Protein AF-A0A1M5ZQP2-F1 (afdb_monomer)

Secondary structure (DSSP, 8-state):
--HHHHHHHHHHHHHHHHHHHHHHHHHHHHHHH-GGG-SHHHHHHHHHHHHHHHHHHHHHHTSS---HHHHHHHHHHHHHHHHHHHHHHHHHHHHHHHT--

Radius of gyration: 17.71 Å; Cα contacts (8 Å, |Δi|>4): 94; chains: 1; bounding box: 48×16×62 Å

Solvent-accessible surface area (backbone atoms only — not comparable to full-atom values): 5251 Å² total; per-residue (Å²): 144,62,69,74,60,55,57,53,51,51,53,52,50,48,54,52,50,48,34,20,58,67,25,17,58,52,20,39,44,44,36,74,75,32,81,88,35,66,41,74,68,46,34,38,52,51,34,38,54,54,38,52,50,48,34,52,47,29,46,74,69,65,77,48,79,63,53,69,66,50,37,54,31,22,25,50,10,12,47,51,18,32,52,52,44,55,50,52,56,53,51,52,56,51,56,60,52,66,75,77,112

pLDDT: mean 89.6, std 9.63, range [49.38, 97.69]

Structure (mmCIF, N/CA/C/O backbone):
data_AF-A0A1M5ZQP2-F1
#
_entry.id   AF-A0A1M5ZQP2-F1
#
loop_
_atom_site.group_PDB
_atom_site.id
_atom_site.type_symbol
_atom_site.label_atom_id
_atom_site.label_alt_id
_atom_site.label_comp_id
_atom_site.label_asym_id
_atom_site.label_entity_id
_atom_site.label_seq_id
_atom_site.pdbx_PDB_ins_code
_atom_site.Cartn_x
_atom_site.Cartn_y
_atom_site.Cartn_z
_atom_site.occupancy
_atom_site.B_iso_or_equiv
_atom_site.auth_seq_id
_atom_site.auth_comp_id
_atom_site.auth_asym_id
_atom_site.auth_atom_id
_atom_site.pdbx_PDB_model_num
ATOM 1 N N . MET A 1 1 ? -8.554 -1.296 -39.003 1.00 49.38 1 MET A N 1
ATOM 2 C CA . MET A 1 1 ? -7.461 -0.722 -38.190 1.00 49.38 1 MET A CA 1
ATOM 3 C C . MET A 1 1 ? -8.003 -0.363 -36.803 1.00 49.38 1 MET A C 1
ATOM 5 O O . MET A 1 1 ? -8.050 0.804 -36.458 1.00 49.38 1 MET A O 1
ATOM 9 N N . SER A 1 2 ? -8.467 -1.367 -36.042 1.00 57.09 2 SER A N 1
ATOM 10 C CA . SER A 1 2 ? -9.091 -1.191 -34.711 1.00 57.09 2 SER A CA 1
ATOM 11 C C . SER A 1 2 ? -8.505 -2.089 -33.612 1.00 57.09 2 SER A C 1
ATOM 13 O O . SER A 1 2 ? -8.788 -1.864 -32.450 1.00 57.09 2 SER A O 1
ATOM 15 N N . ARG A 1 3 ? -7.656 -3.074 -33.941 1.00 60.62 3 ARG A N 1
ATOM 16 C CA . ARG A 1 3 ? -7.161 -4.057 -32.954 1.00 60.62 3 ARG A CA 1
ATOM 17 C C . ARG A 1 3 ? -6.078 -3.509 -32.016 1.00 60.62 3 ARG A C 1
ATOM 19 O O . ARG A 1 3 ? -5.946 -3.986 -30.908 1.00 60.62 3 ARG A O 1
ATOM 26 N N . VAL A 1 4 ? -5.342 -2.476 -32.434 1.00 62.19 4 VAL A N 1
ATOM 27 C CA . VAL A 1 4 ? -4.262 -1.888 -31.617 1.00 62.19 4 VAL A CA 1
ATOM 28 C C . VAL A 1 4 ? -4.817 -1.021 -30.475 1.00 62.19 4 VAL A C 1
ATOM 30 O O . VAL A 1 4 ? -4.132 -0.811 -29.482 1.00 62.19 4 VAL A O 1
ATOM 33 N N . SER A 1 5 ? -6.048 -0.512 -30.588 1.00 60.88 5 SER A N 1
ATOM 34 C CA . SER A 1 5 ? -6.667 0.329 -29.553 1.00 60.88 5 SER A CA 1
ATOM 35 C C . SER A 1 5 ? -7.177 -0.500 -28.376 1.00 60.88 5 SER A C 1
ATOM 37 O O . SER A 1 5 ? -6.939 -0.134 -27.228 1.00 60.88 5 SER A O 1
ATOM 39 N N . ASP A 1 6 ? -7.851 -1.611 -28.677 1.00 66.00 6 ASP A N 1
ATOM 40 C CA . ASP A 1 6 ? -8.508 -2.450 -27.672 1.00 66.00 6 ASP A CA 1
ATOM 41 C C . ASP A 1 6 ? -7.463 -3.167 -26.796 1.00 66.00 6 ASP A C 1
ATOM 43 O O . ASP A 1 6 ? -7.530 -3.083 -25.572 1.00 66.00 6 ASP A O 1
ATOM 47 N N . ASP A 1 7 ? -6.407 -3.720 -27.409 1.00 69.31 7 ASP A N 1
ATOM 48 C CA . ASP A 1 7 ? -5.333 -4.427 -26.691 1.00 69.31 7 ASP A CA 1
ATOM 49 C C . ASP A 1 7 ? -4.605 -3.522 -25.668 1.00 69.31 7 ASP A C 1
ATOM 51 O O . ASP A 1 7 ? -4.233 -3.964 -24.582 1.00 69.31 7 ASP A O 1
ATOM 55 N N . ASN A 1 8 ? -4.416 -2.233 -25.981 1.00 77.50 8 ASN A N 1
ATOM 56 C CA . ASN A 1 8 ? -3.753 -1.287 -25.072 1.00 77.50 8 ASN A CA 1
ATOM 57 C C . ASN A 1 8 ? -4.641 -0.887 -23.887 1.00 77.50 8 ASN A C 1
ATOM 59 O O . ASN A 1 8 ? -4.138 -0.686 -22.779 1.00 77.50 8 ASN A O 1
ATOM 63 N N . ILE A 1 9 ? -5.951 -0.761 -24.116 1.00 81.00 9 ILE A N 1
ATOM 64 C CA . ILE A 1 9 ? -6.915 -0.444 -23.058 1.00 81.00 9 ILE A CA 1
ATOM 65 C C . ILE A 1 9 ? -6.987 -1.602 -22.068 1.00 81.00 9 ILE A C 1
ATOM 67 O O . ILE A 1 9 ? -6.960 -1.361 -20.862 1.00 81.00 9 ILE A O 1
ATOM 71 N N . ASP A 1 10 ? -7.006 -2.838 -22.566 1.00 83.81 10 ASP A N 1
ATOM 72 C CA . ASP A 1 10 ? -7.039 -4.031 -21.727 1.00 83.81 10 ASP A CA 1
ATOM 73 C C . ASP A 1 10 ? -5.783 -4.135 -20.857 1.00 83.81 10 ASP A C 1
ATOM 75 O O . ASP A 1 10 ? -5.893 -4.287 -19.641 1.00 83.81 10 ASP A O 1
ATOM 79 N N . VAL A 1 11 ? -4.588 -3.974 -21.438 1.00 82.88 11 VAL A N 1
ATOM 80 C CA . VAL A 1 11 ? -3.319 -4.010 -20.685 1.00 82.88 11 VAL A CA 1
ATOM 81 C C . VAL A 1 11 ? -3.291 -2.945 -19.588 1.00 82.88 11 VAL A C 1
ATOM 83 O O . VAL A 1 11 ? -2.950 -3.245 -18.444 1.00 82.88 11 VAL A O 1
ATOM 86 N N . TRP A 1 12 ? -3.703 -1.715 -19.902 1.00 84.00 12 TRP A N 1
ATOM 87 C CA . TRP A 1 12 ? -3.771 -0.645 -18.909 1.00 84.00 12 TRP A CA 1
ATOM 88 C C . TRP A 1 12 ? -4.776 -0.960 -17.792 1.00 84.00 12 TRP A C 1
ATOM 90 O O . TRP A 1 12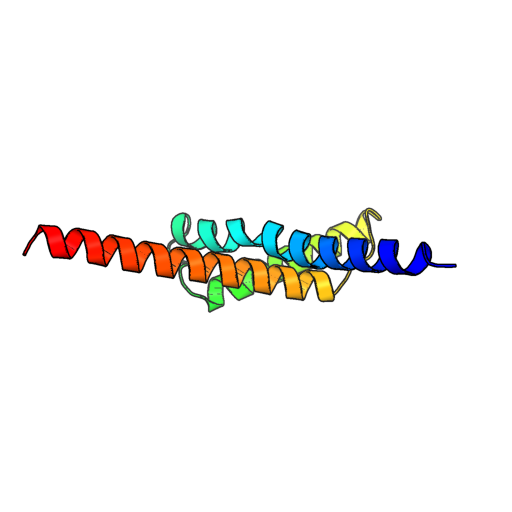 ? -4.467 -0.780 -16.614 1.00 84.00 12 TRP A O 1
ATOM 100 N N . PHE A 1 13 ? -5.953 -1.492 -18.139 1.00 86.50 13 PHE A N 1
ATOM 101 C CA . PHE A 1 13 ? -6.956 -1.925 -17.165 1.00 86.50 13 PHE A CA 1
ATOM 102 C C . PHE A 1 13 ? -6.424 -3.031 -16.249 1.00 86.50 13 PHE A C 1
ATOM 104 O O . PHE A 1 13 ? -6.609 -2.963 -15.033 1.00 86.50 13 PHE A O 1
ATOM 111 N N . PHE A 1 14 ? -5.753 -4.039 -16.805 1.00 86.00 14 PHE A N 1
ATOM 112 C CA . PHE A 1 14 ? -5.179 -5.128 -16.019 1.00 86.00 14 PHE A CA 1
ATOM 113 C C . PHE A 1 14 ? -4.054 -4.651 -15.103 1.00 86.00 14 PHE A C 1
ATOM 115 O O . PHE A 1 14 ? -4.010 -5.104 -13.963 1.00 86.00 14 PHE A O 1
ATOM 122 N N . ASN A 1 15 ? -3.207 -3.713 -15.530 1.00 85.75 15 ASN A N 1
ATOM 123 C CA . ASN A 1 15 ? -2.183 -3.128 -14.659 1.00 85.75 15 ASN A CA 1
ATOM 124 C C . ASN A 1 15 ? -2.826 -2.315 -13.526 1.00 85.75 15 ASN A C 1
ATOM 126 O O . ASN A 1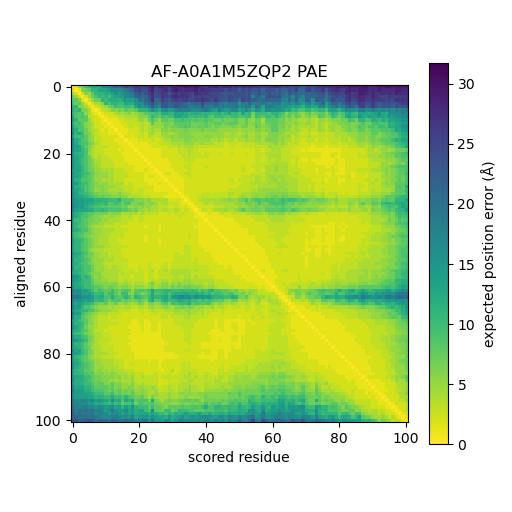 15 ? -2.488 -2.497 -12.356 1.00 85.75 15 ASN A O 1
ATOM 130 N N . LEU A 1 16 ? -3.836 -1.501 -13.853 1.00 88.31 16 LEU A N 1
ATOM 131 C CA . LEU A 1 16 ? -4.580 -0.706 -12.879 1.00 88.31 16 LEU A CA 1
ATOM 132 C C . LEU A 1 16 ? -5.208 -1.583 -11.788 1.00 88.31 16 LEU A C 1
ATOM 134 O O . LEU A 1 16 ? -4.957 -1.397 -10.596 1.00 88.31 16 LEU A O 1
ATOM 138 N N . PHE A 1 17 ? -6.041 -2.545 -12.189 1.00 92.81 17 PHE A N 1
ATOM 139 C CA . PHE A 1 17 ? -6.742 -3.413 -11.246 1.00 92.81 17 PHE A CA 1
ATOM 140 C C . PHE A 1 17 ? -5.808 -4.437 -10.609 1.00 92.81 17 PHE A C 1
ATOM 142 O O . PHE A 1 17 ? -5.948 -4.712 -9.421 1.00 92.81 17 PHE A O 1
ATOM 149 N N . GLY A 1 18 ? -4.854 -4.978 -11.361 1.00 91.31 18 GLY A N 1
ATOM 150 C CA . GLY A 1 18 ? -3.886 -5.963 -10.889 1.00 91.31 18 GLY A CA 1
ATOM 151 C C . GLY A 1 18 ? -3.066 -5.435 -9.720 1.00 91.31 18 GLY A C 1
ATOM 152 O O . GLY A 1 18 ? -3.043 -6.074 -8.670 1.00 91.31 18 GLY A O 1
ATOM 153 N N . ASN A 1 19 ? -2.493 -4.238 -9.847 1.00 93.00 19 ASN A N 1
ATOM 154 C CA . ASN A 1 19 ? -1.664 -3.633 -8.802 1.00 93.00 19 ASN A CA 1
ATOM 155 C C . ASN A 1 19 ? -2.487 -3.260 -7.556 1.00 93.00 19 ASN A C 1
ATOM 157 O O . ASN A 1 19 ? -2.158 -3.645 -6.429 1.00 93.00 19 ASN A O 1
ATOM 161 N N . VAL A 1 20 ? -3.656 -2.638 -7.747 1.00 95.88 20 VAL A N 1
ATOM 162 C CA . VAL A 1 20 ? -4.571 -2.320 -6.635 1.00 95.88 20 VAL A CA 1
ATOM 163 C C . VAL A 1 20 ? -5.028 -3.589 -5.901 1.00 95.88 20 VAL A C 1
ATOM 165 O O . VAL A 1 20 ? -4.994 -3.643 -4.668 1.00 95.88 20 VAL A O 1
ATOM 168 N N . LEU A 1 21 ? -5.461 -4.620 -6.630 1.00 95.38 21 LEU A N 1
ATOM 169 C CA . LEU A 1 21 ? -5.956 -5.864 -6.037 1.00 95.38 21 LEU A CA 1
ATOM 170 C C . LEU A 1 21 ? -4.834 -6.684 -5.395 1.00 95.38 21 LEU A C 1
ATOM 172 O O . LEU A 1 21 ? -5.080 -7.303 -4.362 1.00 95.38 21 LEU A O 1
ATOM 176 N N . ALA A 1 22 ? -3.614 -6.657 -5.935 1.00 93.94 22 ALA A N 1
ATOM 177 C CA . ALA A 1 22 ? -2.467 -7.360 -5.362 1.00 93.94 22 ALA A CA 1
ATOM 178 C C . ALA A 1 22 ? -2.116 -6.850 -3.954 1.00 93.94 22 ALA A C 1
ATOM 180 O O . ALA A 1 22 ? -1.787 -7.643 -3.070 1.00 93.94 22 ALA A O 1
ATOM 181 N N . PHE A 1 23 ? -2.248 -5.543 -3.709 1.00 95.88 23 PHE A N 1
ATOM 182 C CA . PHE A 1 23 ? -1.915 -4.934 -2.415 1.00 95.88 23 PHE A CA 1
ATOM 183 C C . PHE A 1 23 ? -3.095 -4.771 -1.454 1.00 95.88 23 PHE A C 1
ATOM 185 O O . PHE A 1 23 ? -2.899 -4.509 -0.262 1.00 95.88 23 PHE A O 1
ATOM 192 N N . MET A 1 24 ? -4.326 -4.980 -1.916 1.00 96.38 24 MET A N 1
ATOM 193 C CA . MET A 1 24 ? -5.513 -4.905 -1.063 1.00 96.38 24 MET A CA 1
ATOM 194 C C . MET A 1 24 ? -5.494 -5.911 0.109 1.00 96.38 24 MET A C 1
ATOM 196 O O . MET A 1 24 ? -5.749 -5.490 1.244 1.00 96.38 24 MET A O 1
ATOM 200 N N . PRO A 1 25 ? -5.121 -7.197 -0.074 1.00 95.19 25 PRO A N 1
ATOM 201 C CA . PRO A 1 25 ? -4.971 -8.137 1.036 1.00 95.19 25 PRO A CA 1
ATOM 202 C C . PRO A 1 25 ? -3.930 -7.684 2.056 1.00 95.19 25 PRO A C 1
ATOM 204 O O . PRO A 1 25 ? -4.136 -7.844 3.253 1.00 95.19 25 PRO A O 1
ATOM 207 N N . MET A 1 26 ? -2.835 -7.067 1.610 1.00 94.00 26 MET A N 1
ATOM 208 C CA . MET A 1 26 ? -1.799 -6.555 2.506 1.00 94.00 26 MET A CA 1
ATOM 209 C C . MET A 1 26 ? -2.353 -5.454 3.424 1.00 94.00 26 MET A C 1
ATOM 211 O O . MET A 1 26 ? -2.165 -5.516 4.638 1.00 94.00 26 MET A O 1
ATOM 215 N N . GLY A 1 27 ? -3.114 -4.501 2.877 1.00 93.06 27 GLY A N 1
ATOM 216 C CA . GLY A 1 27 ? -3.789 -3.456 3.656 1.00 93.06 27 GLY A CA 1
ATOM 217 C C . GLY A 1 27 ? -4.829 -3.975 4.655 1.00 93.06 27 GLY A C 1
ATOM 218 O O . GLY A 1 27 ? -5.042 -3.369 5.706 1.00 93.06 27 GLY A O 1
ATOM 219 N N . PHE A 1 28 ? -5.455 -5.111 4.344 1.00 93.88 28 PHE A N 1
ATOM 220 C CA . PHE A 1 28 ? -6.406 -5.799 5.217 1.00 93.88 28 PHE A CA 1
ATOM 221 C C . PHE A 1 28 ? -5.719 -6.648 6.300 1.00 93.88 28 PHE A C 1
ATOM 223 O O . PHE A 1 28 ? -6.158 -6.665 7.446 1.00 93.88 28 PHE A O 1
ATOM 230 N N . LEU A 1 29 ? -4.645 -7.363 5.963 1.00 94.50 29 LEU A N 1
ATOM 231 C CA . LEU A 1 29 ? -4.002 -8.329 6.858 1.00 94.50 29 LEU A CA 1
ATOM 232 C C . LEU A 1 29 ? -3.021 -7.674 7.834 1.00 94.50 29 LEU A C 1
ATOM 234 O O . LEU A 1 29 ? -2.941 -8.095 8.988 1.00 94.50 29 LEU A O 1
ATOM 238 N N . LEU A 1 30 ? -2.296 -6.631 7.417 1.00 93.94 30 LEU A N 1
ATOM 239 C CA . LEU A 1 30 ? -1.305 -5.961 8.271 1.00 93.94 30 LEU A CA 1
ATOM 240 C C . LEU A 1 30 ? -1.877 -5.469 9.617 1.0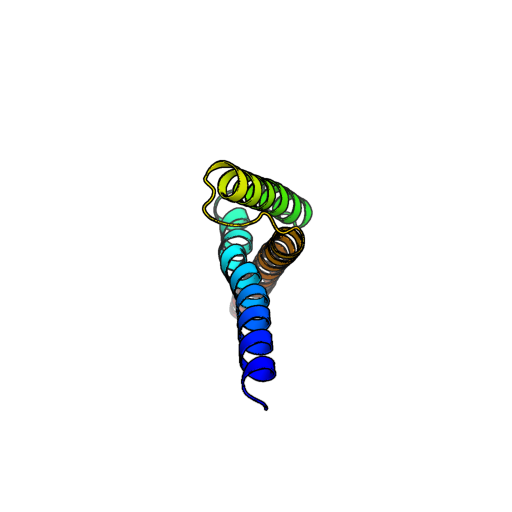0 93.94 30 LEU A C 1
ATOM 242 O O . LEU A 1 30 ? -1.248 -5.756 10.636 1.00 93.94 30 LEU A O 1
ATOM 246 N N . PRO A 1 31 ? -3.051 -4.805 9.681 1.00 91.94 31 PRO A N 1
ATOM 247 C CA . PRO A 1 31 ? -3.654 -4.389 10.950 1.00 91.94 31 PRO A CA 1
ATOM 248 C C . PRO A 1 31 ? -4.122 -5.553 11.825 1.00 91.94 31 PRO A C 1
ATOM 250 O O . PRO A 1 31 ? -4.211 -5.394 13.040 1.00 91.94 31 PRO A O 1
ATOM 253 N N . LEU A 1 32 ? -4.471 -6.692 11.213 1.00 91.31 32 LEU A N 1
ATOM 254 C CA . LEU A 1 32 ? -4.955 -7.881 11.919 1.00 91.31 32 LEU A CA 1
ATOM 255 C C . LEU A 1 32 ? -3.813 -8.664 12.568 1.00 91.31 32 LEU A C 1
ATOM 257 O O . LEU A 1 32 ? -3.983 -9.218 13.649 1.00 91.31 32 LEU A O 1
ATOM 261 N N . ILE A 1 33 ? -2.656 -8.711 11.906 1.00 93.94 33 ILE A N 1
ATOM 262 C CA . ILE A 1 33 ? -1.484 -9.452 12.383 1.00 93.94 33 ILE A CA 1
ATOM 263 C C . ILE A 1 33 ? -0.642 -8.580 13.322 1.00 93.94 33 ILE A C 1
ATOM 265 O O . ILE A 1 33 ? -0.140 -9.055 14.340 1.00 93.94 33 ILE A O 1
ATOM 269 N N . PHE A 1 34 ? -0.483 -7.292 12.999 1.00 93.00 34 PHE A N 1
ATOM 270 C CA . PHE A 1 34 ? 0.407 -6.389 13.720 1.00 93.00 34 PHE A CA 1
ATOM 271 C C . PHE A 1 34 ? -0.363 -5.236 14.361 1.00 93.00 34 PHE A C 1
ATOM 273 O O . PHE A 1 34 ? -0.713 -4.256 13.707 1.00 93.00 34 PHE A O 1
ATOM 280 N N . ASN A 1 35 ? -0.479 -5.266 15.690 1.00 84.94 35 ASN A N 1
ATOM 281 C CA . ASN A 1 35 ? -1.109 -4.190 16.471 1.00 84.94 35 ASN A CA 1
ATOM 282 C C . ASN A 1 35 ? -0.481 -2.801 16.232 1.00 84.94 35 ASN A C 1
ATOM 284 O O . ASN A 1 35 ? -1.150 -1.784 16.385 1.00 84.94 35 ASN A O 1
ATOM 288 N N . LYS A 1 36 ? 0.804 -2.746 15.849 1.00 85.00 36 LYS A N 1
ATOM 289 C CA . LYS A 1 36 ? 1.526 -1.497 15.540 1.00 85.00 36 LYS A CA 1
ATOM 290 C C . LYS A 1 36 ? 1.174 -0.912 14.164 1.00 85.00 36 LYS A C 1
ATOM 292 O O . LYS A 1 36 ? 1.430 0.265 13.931 1.00 85.00 36 LYS A O 1
ATOM 297 N N . LEU A 1 37 ? 0.596 -1.711 13.265 1.00 88.69 37 LEU A N 1
ATOM 298 C CA . LEU A 1 37 ? 0.222 -1.324 11.899 1.00 88.69 37 LEU A CA 1
ATOM 299 C C . LEU A 1 37 ? -1.297 -1.148 11.768 1.00 88.69 37 LEU A C 1
ATOM 301 O O . LEU A 1 37 ? -1.893 -1.459 10.745 1.00 88.69 37 LEU A O 1
ATOM 305 N N . ASN A 1 38 ? -1.935 -0.632 12.818 1.00 88.50 38 ASN A N 1
ATOM 306 C CA . ASN A 1 38 ? -3.383 -0.437 12.877 1.00 88.50 38 ASN A CA 1
ATOM 307 C C . ASN A 1 38 ? -3.846 0.966 12.447 1.00 88.50 38 ASN A C 1
ATOM 309 O O . ASN A 1 38 ? -4.987 1.335 12.710 1.00 88.50 38 ASN A O 1
ATOM 313 N N . SER A 1 39 ? -2.971 1.766 11.831 1.00 93.88 39 SER A N 1
ATOM 314 C CA . SER A 1 39 ? -3.291 3.125 11.391 1.00 93.88 39 SER A CA 1
ATOM 315 C C . SER A 1 39 ? -3.128 3.267 9.884 1.00 93.88 39 SER A C 1
ATOM 317 O O . SER A 1 39 ? -2.215 2.691 9.293 1.00 93.88 39 SER A O 1
ATOM 319 N N . ALA A 1 40 ? -3.968 4.101 9.264 1.00 92.31 40 ALA A N 1
ATOM 320 C CA . ALA A 1 40 ? -3.903 4.363 7.825 1.00 92.31 40 ALA A CA 1
ATOM 321 C C . ALA A 1 40 ? -2.508 4.842 7.387 1.00 92.31 40 ALA A C 1
ATOM 323 O O . ALA A 1 40 ? -1.999 4.403 6.362 1.00 92.31 40 ALA A O 1
ATOM 324 N N . LYS A 1 41 ? -1.855 5.687 8.198 1.00 94.62 41 LYS A N 1
ATOM 325 C CA . LYS A 1 41 ? -0.489 6.158 7.937 1.00 94.62 41 LYS A CA 1
ATOM 326 C C . LYS A 1 41 ? 0.520 5.009 7.947 1.00 94.62 41 LYS A C 1
ATOM 328 O O . LYS A 1 41 ? 1.372 4.959 7.067 1.00 94.62 41 LYS A O 1
ATOM 333 N N . ALA A 1 42 ? 0.429 4.102 8.922 1.00 94.75 42 ALA A N 1
ATOM 334 C CA . ALA A 1 42 ? 1.317 2.946 8.990 1.00 94.75 42 ALA A CA 1
ATOM 335 C C . ALA A 1 42 ? 1.140 2.045 7.761 1.00 94.75 42 ALA A C 1
ATOM 337 O O . ALA A 1 42 ? 2.133 1.691 7.139 1.00 94.75 42 ALA A O 1
ATOM 338 N N . ILE A 1 43 ? -0.105 1.770 7.359 1.00 96.38 43 ILE A N 1
ATOM 339 C CA . ILE A 1 43 ? -0.393 0.979 6.157 1.00 96.38 43 ILE A CA 1
ATOM 340 C C . ILE A 1 43 ? 0.166 1.639 4.901 1.00 96.38 43 ILE A C 1
ATOM 342 O O . ILE A 1 43 ? 0.901 0.992 4.168 1.00 96.38 43 ILE A O 1
ATOM 346 N N . VAL A 1 44 ? -0.098 2.929 4.686 1.00 96.06 44 VAL A N 1
ATOM 347 C CA . VAL A 1 44 ? 0.413 3.656 3.514 1.00 96.06 44 VAL A CA 1
ATOM 348 C C . VAL A 1 44 ? 1.941 3.624 3.456 1.00 96.06 44 VAL A C 1
ATOM 350 O O . VAL A 1 44 ? 2.498 3.348 2.398 1.00 96.06 44 VAL A O 1
ATOM 353 N N . ILE A 1 45 ? 2.628 3.855 4.580 1.00 96.81 45 ILE A N 1
ATOM 354 C CA . ILE A 1 45 ? 4.098 3.824 4.627 1.00 96.81 45 ILE A CA 1
ATOM 355 C C . ILE A 1 45 ? 4.624 2.415 4.348 1.00 96.81 45 ILE A C 1
ATOM 357 O O . ILE A 1 45 ? 5.541 2.259 3.547 1.00 96.81 45 ILE A O 1
ATOM 361 N N . THR A 1 46 ? 4.062 1.388 4.990 1.00 96.31 46 THR A N 1
ATOM 362 C CA . THR A 1 46 ? 4.501 0.003 4.782 1.00 96.31 46 THR A CA 1
ATOM 363 C C . THR A 1 46 ? 4.266 -0.430 3.339 1.00 96.31 46 THR A C 1
ATOM 365 O O . THR A 1 46 ? 5.176 -0.964 2.716 1.00 96.31 46 THR A O 1
ATOM 368 N N . THR A 1 47 ? 3.092 -0.145 2.779 1.00 96.31 47 THR A N 1
ATOM 369 C CA . THR A 1 47 ? 2.770 -0.444 1.383 1.00 96.31 47 THR A CA 1
ATOM 370 C C . THR A 1 47 ? 3.680 0.305 0.410 1.00 96.31 47 THR A C 1
ATOM 372 O O . THR A 1 47 ? 4.176 -0.314 -0.526 1.00 96.31 47 THR A O 1
ATOM 375 N N . PHE A 1 48 ? 3.968 1.589 0.650 1.00 96.69 48 PHE A N 1
ATOM 376 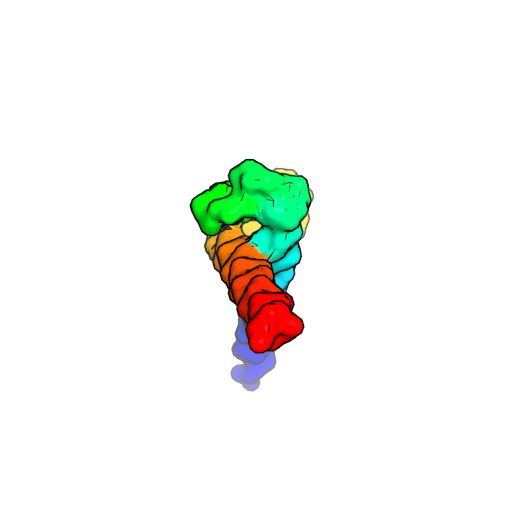C CA . PHE A 1 48 ? 4.919 2.354 -0.161 1.00 96.69 48 PHE A CA 1
ATOM 377 C C . PHE A 1 48 ? 6.310 1.717 -0.154 1.00 96.69 48 PHE A C 1
ATOM 379 O O . PHE A 1 48 ? 6.862 1.452 -1.217 1.00 96.69 48 PHE A O 1
ATOM 386 N N . ILE A 1 49 ? 6.863 1.432 1.031 1.00 97.19 49 ILE A N 1
ATOM 387 C CA . ILE A 1 49 ? 8.201 0.839 1.158 1.00 97.19 49 ILE A CA 1
ATOM 388 C C . ILE A 1 49 ? 8.243 -0.520 0.462 1.00 97.19 49 ILE A C 1
ATOM 390 O O . ILE A 1 49 ? 9.160 -0.783 -0.309 1.00 97.19 49 ILE A O 1
ATOM 394 N N . THR A 1 50 ? 7.252 -1.380 0.708 1.00 96.06 50 THR A N 1
ATOM 395 C CA . THR A 1 50 ? 7.197 -2.704 0.086 1.00 96.06 50 THR A CA 1
ATOM 396 C C . THR A 1 50 ? 7.081 -2.605 -1.428 1.00 96.06 50 THR A C 1
ATOM 398 O O . THR A 1 50 ? 7.854 -3.258 -2.119 1.00 96.06 50 THR A O 1
ATOM 401 N N . SER A 1 51 ? 6.186 -1.766 -1.952 1.00 95.94 51 SER A N 1
ATOM 402 C CA . SER A 1 51 ? 6.046 -1.587 -3.397 1.00 95.94 51 SER A CA 1
ATOM 403 C C . SER A 1 51 ? 7.316 -1.030 -4.030 1.00 95.94 51 SER A C 1
ATOM 405 O O . SER A 1 51 ? 7.761 -1.549 -5.041 1.00 95.94 51 SER A O 1
ATOM 407 N N . PHE A 1 52 ? 7.941 -0.023 -3.418 1.00 95.19 52 PHE A N 1
ATOM 408 C CA . PHE A 1 52 ? 9.179 0.563 -3.927 1.00 95.19 52 PHE A CA 1
ATOM 409 C C . PHE A 1 52 ? 10.327 -0.457 -3.971 1.00 95.19 52 PHE A C 1
ATOM 411 O O . PHE A 1 52 ? 11.121 -0.476 -4.910 1.00 95.19 52 PHE A O 1
ATOM 418 N N . VAL A 1 53 ? 10.405 -1.339 -2.970 1.00 96.12 53 VAL A N 1
ATOM 419 C CA . VAL A 1 53 ? 11.375 -2.441 -2.960 1.00 96.12 53 VAL A CA 1
ATOM 420 C C . VAL A 1 53 ? 11.083 -3.447 -4.075 1.00 96.12 53 VAL A C 1
ATOM 422 O O . VAL A 1 53 ? 12.031 -3.907 -4.707 1.00 96.12 53 VAL A O 1
ATOM 425 N N . LEU A 1 54 ? 9.814 -3.774 -4.346 1.00 94.06 54 LEU A N 1
ATOM 426 C CA . LEU A 1 54 ? 9.454 -4.679 -5.444 1.00 94.06 54 LEU A CA 1
ATOM 427 C C . LEU A 1 54 ? 9.837 -4.102 -6.811 1.00 94.06 54 LEU A C 1
ATOM 429 O O . LEU A 1 54 ? 10.515 -4.802 -7.560 1.00 94.06 54 LEU A O 1
ATOM 433 N N . GLU A 1 55 ? 9.542 -2.825 -7.070 1.00 93.69 55 GLU A N 1
ATOM 434 C CA . GLU A 1 55 ? 9.975 -2.137 -8.298 1.00 93.69 55 GLU A CA 1
ATOM 435 C C . GLU A 1 55 ? 11.502 -2.174 -8.455 1.00 93.69 55 GLU A C 1
ATOM 437 O O . GLU A 1 55 ? 12.042 -2.473 -9.523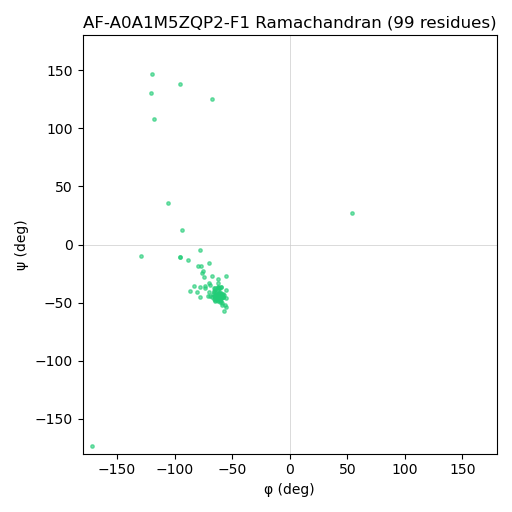 1.00 93.69 55 GLU A O 1
ATOM 442 N N . GLY A 1 56 ? 12.229 -1.933 -7.358 1.00 93.81 56 GLY A N 1
ATOM 443 C CA . GLY A 1 56 ? 13.688 -2.031 -7.334 1.00 93.81 56 GLY A CA 1
ATOM 444 C C . GLY A 1 56 ? 14.193 -3.440 -7.659 1.00 93.81 56 GLY A C 1
ATOM 445 O O . GLY A 1 56 ? 15.150 -3.596 -8.420 1.00 93.81 56 GLY A O 1
ATOM 446 N N . ILE A 1 57 ? 13.539 -4.477 -7.128 1.00 93.75 57 ILE A N 1
ATOM 447 C CA . ILE A 1 57 ? 13.861 -5.875 -7.438 1.00 93.75 57 ILE A CA 1
ATOM 448 C C . ILE A 1 57 ? 13.577 -6.170 -8.913 1.00 93.75 57 ILE A C 1
ATOM 450 O O . ILE A 1 57 ? 14.437 -6.740 -9.581 1.00 93.75 57 ILE A O 1
ATOM 454 N N . GLN A 1 58 ? 12.425 -5.757 -9.445 1.00 92.50 58 GLN A N 1
ATOM 455 C CA . GLN A 1 58 ? 12.061 -5.969 -10.851 1.00 92.50 58 GLN A CA 1
ATOM 456 C C . GLN A 1 58 ? 13.090 -5.338 -11.794 1.00 92.50 58 GLN A C 1
ATOM 458 O O . GLN A 1 58 ? 13.527 -5.998 -12.744 1.00 92.50 58 GLN A O 1
ATOM 463 N N . LEU A 1 59 ? 13.545 -4.122 -11.471 1.00 92.94 59 LEU A N 1
ATOM 464 C CA . LEU A 1 59 ? 14.572 -3.404 -12.221 1.00 92.94 59 LEU A CA 1
ATOM 465 C C . LEU A 1 59 ? 15.924 -4.132 -12.204 1.00 92.94 59 LEU A C 1
ATOM 467 O O . LEU A 1 59 ? 16.544 -4.319 -13.251 1.00 92.94 59 LEU A O 1
ATOM 471 N N . ILE A 1 60 ? 16.388 -4.568 -11.028 1.00 94.50 60 ILE A N 1
ATOM 472 C CA . ILE A 1 60 ? 17.690 -5.241 -10.879 1.00 94.50 60 ILE A CA 1
ATOM 473 C C . ILE A 1 60 ? 17.663 -6.636 -11.514 1.00 94.50 60 ILE A C 1
ATOM 475 O O . ILE A 1 60 ? 18.617 -7.041 -12.181 1.00 94.50 60 ILE A O 1
ATOM 479 N N . SER A 1 61 ? 16.570 -7.376 -11.329 1.00 92.31 61 SER A N 1
ATOM 480 C CA . SER A 1 61 ? 16.398 -8.732 -11.852 1.00 92.31 61 SER A CA 1
ATOM 481 C C . SER A 1 61 ? 16.052 -8.773 -13.342 1.00 92.31 61 SER A C 1
ATOM 483 O O .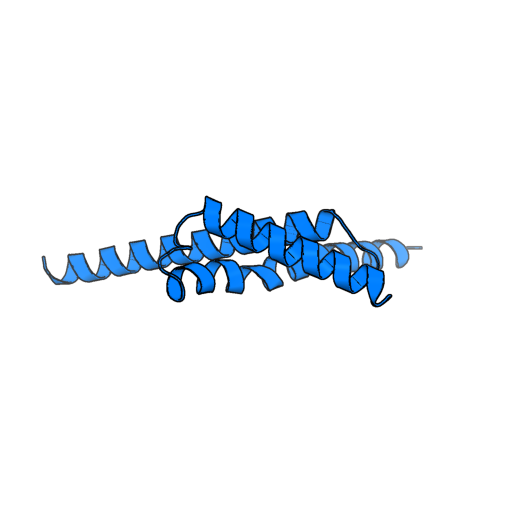 SER A 1 61 ? 15.990 -9.865 -13.904 1.00 92.31 61 SER A O 1
ATOM 485 N N . LYS A 1 62 ? 15.846 -7.616 -13.994 1.00 88.56 62 LYS A N 1
ATOM 486 C CA . LYS A 1 62 ? 15.398 -7.501 -15.395 1.00 88.56 62 LYS A CA 1
ATOM 487 C C . LYS A 1 62 ? 14.106 -8.280 -15.680 1.00 88.56 62 LYS A C 1
ATOM 489 O O . LYS A 1 62 ? 13.888 -8.729 -16.803 1.00 88.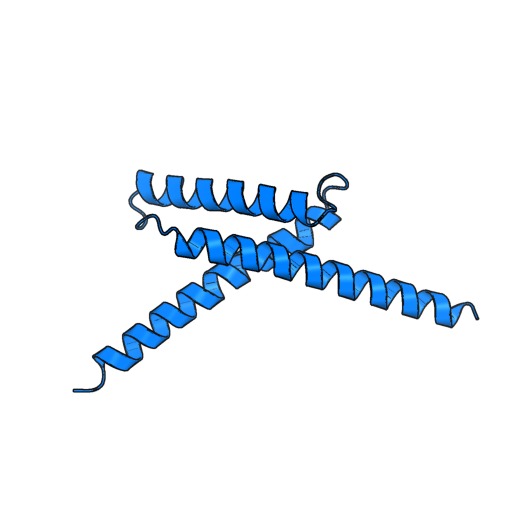56 62 LYS A O 1
ATOM 494 N N . LEU A 1 63 ? 13.271 -8.460 -14.655 1.00 85.62 63 LEU A N 1
ATOM 495 C CA . LEU A 1 63 ? 11.973 -9.135 -14.763 1.00 85.62 63 LEU A CA 1
ATOM 496 C C . LEU A 1 63 ? 10.899 -8.202 -15.342 1.00 85.62 63 LEU A C 1
ATOM 498 O O . LEU A 1 63 ? 9.881 -8.678 -15.832 1.00 85.62 63 LEU A O 1
ATOM 502 N N . GLY A 1 64 ? 11.140 -6.890 -15.301 1.00 79.81 64 GLY A N 1
ATOM 503 C CA . GLY A 1 64 ? 10.266 -5.857 -15.842 1.00 79.81 64 GLY A CA 1
ATOM 504 C C . GLY A 1 64 ? 10.930 -4.480 -15.798 1.00 79.81 64 GLY A C 1
ATOM 505 O O . GLY A 1 64 ? 12.111 -4.357 -15.460 1.00 79.81 64 GLY A O 1
ATOM 506 N N . THR A 1 65 ? 10.163 -3.451 -16.144 1.00 81.69 65 THR A N 1
ATOM 507 C CA . THR A 1 65 ? 10.550 -2.044 -15.986 1.00 81.69 65 THR A CA 1
ATOM 508 C C . THR A 1 65 ? 9.969 -1.538 -14.674 1.00 81.69 65 THR A C 1
ATOM 510 O O . THR A 1 65 ? 8.828 -1.862 -14.373 1.00 81.69 65 THR A O 1
ATOM 513 N N . ALA A 1 66 ? 10.743 -0.764 -13.914 1.00 87.56 66 ALA A N 1
ATOM 514 C CA . ALA A 1 66 ? 10.212 -0.082 -12.739 1.00 87.56 66 ALA A CA 1
ATOM 515 C C . ALA A 1 66 ? 9.217 1.002 -13.166 1.00 87.56 66 ALA A C 1
ATOM 517 O O . ALA A 1 66 ? 9.593 1.886 -13.946 1.00 87.56 66 ALA A O 1
ATOM 518 N N . ASP A 1 67 ? 8.000 0.953 -12.631 1.00 88.38 67 ASP A N 1
ATOM 519 C CA . ASP A 1 67 ? 6.946 1.925 -12.917 1.00 88.38 67 ASP A CA 1
ATOM 520 C C . ASP A 1 67 ? 6.483 2.628 -11.634 1.00 88.38 67 ASP A C 1
ATOM 522 O O . ASP A 1 67 ? 6.197 2.022 -10.601 1.00 88.38 67 ASP A O 1
ATOM 526 N N . ILE A 1 68 ? 6.436 3.957 -11.681 1.00 90.81 68 ILE A N 1
ATOM 527 C CA . ILE A 1 68 ? 5.990 4.758 -10.540 1.00 90.81 68 ILE A CA 1
ATOM 528 C C . ILE A 1 68 ? 4.472 4.689 -10.371 1.00 90.81 68 ILE A C 1
ATOM 530 O O . ILE A 1 68 ? 3.979 4.803 -9.244 1.00 90.81 68 ILE A O 1
ATOM 534 N N . ASP A 1 69 ? 3.739 4.473 -11.464 1.00 92.50 69 ASP A N 1
ATOM 535 C CA . ASP A 1 69 ? 2.288 4.347 -11.430 1.00 92.50 69 ASP A CA 1
ATOM 536 C C . ASP A 1 69 ? 1.893 3.092 -10.643 1.00 92.50 69 ASP A C 1
ATOM 538 O O . ASP A 1 69 ? 0.986 3.146 -9.810 1.00 92.50 69 ASP A O 1
ATOM 542 N N . ASP A 1 70 ? 2.658 2.008 -10.777 1.00 92.06 70 ASP A N 1
ATOM 543 C CA . ASP A 1 70 ? 2.464 0.765 -10.029 1.00 92.06 70 ASP A CA 1
ATOM 544 C C . ASP A 1 70 ? 2.621 0.990 -8.522 1.00 92.06 70 ASP A C 1
ATOM 546 O O . ASP A 1 70 ? 1.779 0.553 -7.733 1.00 92.06 70 ASP A O 1
ATOM 550 N N . VAL A 1 71 ? 3.609 1.788 -8.099 1.00 95.06 71 VAL A N 1
ATOM 551 C CA . VAL A 1 71 ? 3.766 2.182 -6.688 1.00 95.06 71 VAL A CA 1
ATOM 552 C C . VAL A 1 71 ? 2.548 2.942 -6.174 1.00 95.06 71 VAL A C 1
ATOM 554 O O . VAL A 1 71 ? 2.066 2.674 -5.069 1.00 95.06 71 VAL A O 1
ATOM 557 N N . ILE A 1 72 ? 2.023 3.881 -6.960 1.00 95.62 72 ILE A N 1
ATOM 558 C CA . ILE A 1 72 ? 0.838 4.663 -6.588 1.00 95.62 72 ILE A CA 1
ATOM 559 C C . ILE A 1 72 ? -0.388 3.748 -6.468 1.00 95.62 72 ILE A C 1
ATOM 561 O O . ILE A 1 72 ? -1.141 3.841 -5.491 1.00 95.62 72 ILE A O 1
ATOM 565 N N . LEU A 1 73 ? -0.571 2.832 -7.417 1.00 96.06 73 LEU A N 1
ATOM 566 C CA . LEU A 1 73 ? -1.669 1.867 -7.427 1.00 96.06 73 LEU A CA 1
ATOM 567 C C . LEU A 1 73 ? -1.590 0.892 -6.256 1.00 96.06 73 LEU A C 1
ATOM 569 O O . LEU A 1 73 ? -2.603 0.615 -5.612 1.00 96.06 73 LEU A O 1
ATOM 573 N N . ASN A 1 74 ? -0.390 0.449 -5.907 1.00 96.88 74 ASN A N 1
ATOM 574 C CA . ASN A 1 74 ? -0.160 -0.425 -4.769 1.00 96.88 74 ASN A CA 1
ATOM 575 C C . ASN A 1 74 ? -0.506 0.283 -3.451 1.00 96.88 74 ASN A C 1
ATOM 577 O O . ASN A 1 74 ? -1.214 -0.288 -2.617 1.00 96.88 74 ASN A O 1
ATOM 581 N N . ILE A 1 75 ? -0.113 1.556 -3.278 1.00 97.12 75 ILE A N 1
ATOM 582 C CA . ILE A 1 75 ? -0.528 2.386 -2.128 1.00 97.12 75 ILE A CA 1
ATOM 583 C C . ILE A 1 75 ? -2.052 2.504 -2.054 1.00 97.12 75 ILE A C 1
ATOM 585 O O . ILE A 1 75 ? -2.624 2.342 -0.970 1.00 97.12 75 ILE A O 1
ATOM 589 N N . LEU A 1 76 ? -2.715 2.759 -3.185 1.00 97.62 76 LEU A N 1
ATOM 590 C CA . LEU A 1 76 ? -4.175 2.811 -3.257 1.00 97.62 76 LEU A CA 1
ATOM 591 C C . LEU A 1 76 ? -4.801 1.471 -2.854 1.00 97.62 76 LEU A C 1
ATOM 593 O O . LEU A 1 76 ? -5.725 1.458 -2.041 1.00 97.62 76 LEU A O 1
ATOM 597 N N . GLY A 1 77 ? -4.264 0.352 -3.338 1.00 97.12 77 GLY A N 1
ATOM 598 C CA . GLY A 1 77 ? -4.671 -0.998 -2.951 1.00 97.12 77 GLY A CA 1
ATOM 599 C C . GLY A 1 77 ? -4.586 -1.226 -1.446 1.00 97.12 77 GLY A C 1
ATOM 600 O O . GLY A 1 77 ? -5.587 -1.567 -0.809 1.00 97.12 77 GLY A O 1
ATOM 601 N N . GLY A 1 78 ? -3.423 -0.953 -0.849 1.00 97.44 78 GLY A N 1
ATOM 602 C CA . GLY A 1 78 ? -3.216 -1.073 0.595 1.00 97.44 78 GLY A CA 1
ATOM 603 C C . GLY A 1 78 ? -4.169 -0.186 1.406 1.00 97.44 78 GLY A C 1
ATOM 604 O O . GLY A 1 78 ? -4.776 -0.631 2.383 1.00 97.44 78 GLY A O 1
ATOM 605 N N . PHE A 1 79 ? -4.380 1.059 0.979 1.00 97.56 79 PHE A N 1
ATOM 606 C CA . PHE A 1 79 ? -5.315 1.963 1.644 1.00 97.56 79 PHE A CA 1
ATOM 607 C C . PHE A 1 79 ? -6.772 1.476 1.558 1.00 97.56 79 PHE A C 1
ATOM 609 O O . PHE A 1 79 ? -7.484 1.473 2.567 1.00 97.56 79 PHE A O 1
ATOM 616 N N . LEU A 1 80 ? -7.215 1.016 0.385 1.00 97.69 80 LEU A N 1
ATOM 617 C CA . LEU A 1 80 ? -8.560 0.470 0.190 1.00 97.69 80 LEU A CA 1
ATOM 618 C C . LEU A 1 80 ? -8.785 -0.803 1.015 1.00 97.69 80 LEU A C 1
ATOM 620 O O . LEU A 1 80 ? -9.834 -0.934 1.649 1.00 97.69 80 LEU A O 1
ATOM 624 N N . GLY A 1 81 ? -7.793 -1.694 1.080 1.00 96.75 81 GLY A N 1
ATOM 625 C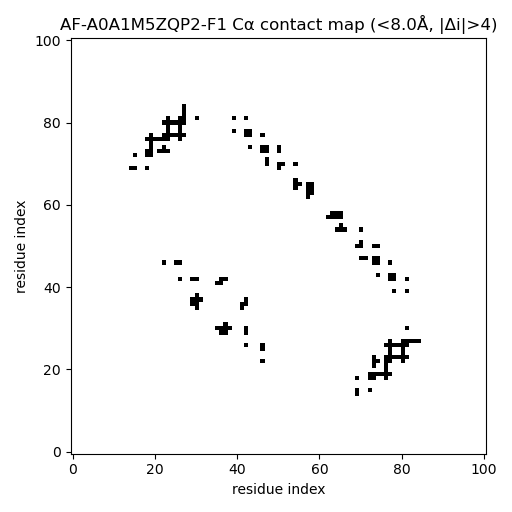 CA . GLY A 1 81 ? -7.836 -2.895 1.919 1.00 96.75 81 GLY A CA 1
ATOM 626 C C . GLY A 1 81 ? -8.002 -2.571 3.405 1.00 96.75 81 GLY A C 1
ATOM 627 O O . GLY A 1 81 ? -8.842 -3.160 4.091 1.00 96.75 81 GLY A O 1
ATOM 628 N N . TYR A 1 82 ? -7.277 -1.560 3.889 1.00 97.06 82 TYR A N 1
ATOM 629 C CA . TYR A 1 82 ? -7.421 -1.065 5.258 1.00 97.06 82 TYR A CA 1
ATOM 630 C C . TYR A 1 82 ? -8.813 -0.475 5.521 1.00 97.06 82 TYR A C 1
ATOM 632 O O . TYR A 1 82 ? -9.451 -0.789 6.530 1.00 97.06 82 TYR A O 1
ATOM 640 N N . LEU A 1 83 ? -9.324 0.363 4.612 1.00 96.12 83 LEU A N 1
ATOM 641 C CA . LEU A 1 83 ? -10.670 0.930 4.738 1.00 96.12 83 LEU A CA 1
ATOM 642 C C . LEU A 1 83 ? -11.749 -0.153 4.759 1.00 96.12 83 LEU A C 1
ATOM 644 O O . LEU A 1 83 ? -12.698 -0.051 5.543 1.00 96.12 83 LEU A O 1
ATOM 648 N N . LEU A 1 84 ? -11.605 -1.183 3.923 1.00 95.94 84 LEU A N 1
ATOM 649 C CA . LEU A 1 84 ? -12.508 -2.325 3.896 1.00 95.94 84 LEU A CA 1
ATOM 650 C C . LEU A 1 84 ? -12.512 -3.032 5.254 1.00 95.94 84 LEU A C 1
ATOM 652 O O . LEU A 1 84 ? -13.587 -3.242 5.819 1.00 95.94 84 LEU A O 1
ATOM 656 N N . LEU A 1 85 ? -11.341 -3.324 5.828 1.00 95.31 85 LEU A N 1
ATOM 657 C CA . LEU A 1 85 ? -11.250 -3.913 7.165 1.00 95.31 85 LEU A CA 1
ATOM 658 C C . LEU A 1 85 ? -11.968 -3.048 8.208 1.00 95.31 85 LEU A C 1
ATOM 660 O O . LEU A 1 85 ? -12.827 -3.536 8.941 1.00 95.31 85 LEU A O 1
ATOM 664 N N . MET A 1 86 ? -11.652 -1.752 8.259 1.00 93.62 86 MET A N 1
ATOM 665 C CA . MET A 1 86 ? -12.221 -0.843 9.257 1.00 93.62 86 MET A CA 1
ATOM 666 C C . MET A 1 86 ? -13.745 -0.738 9.149 1.00 93.62 86 MET A C 1
ATOM 668 O O . MET A 1 86 ? -14.426 -0.650 10.172 1.00 93.62 86 MET A O 1
ATOM 672 N N . LYS A 1 87 ? -14.302 -0.753 7.931 1.00 94.06 87 LYS A N 1
ATOM 673 C CA . LYS A 1 87 ? -15.756 -0.780 7.721 1.00 94.06 87 LYS A CA 1
ATOM 674 C C . LYS A 1 87 ? -16.370 -2.081 8.238 1.00 94.06 87 LYS A C 1
ATOM 676 O O . LYS A 1 87 ? -17.329 -2.015 9.003 1.00 94.06 87 LYS A O 1
ATOM 681 N N . ASN A 1 88 ? -15.800 -3.233 7.884 1.00 93.31 88 ASN A N 1
ATOM 682 C CA . ASN A 1 88 ? -16.301 -4.538 8.324 1.00 93.31 88 ASN A CA 1
ATOM 683 C C . ASN A 1 88 ? -16.251 -4.688 9.852 1.00 93.31 88 ASN A C 1
ATOM 685 O O . ASN A 1 88 ? -17.247 -5.065 10.462 1.00 93.31 88 ASN A O 1
ATOM 689 N N . LEU A 1 89 ? -15.146 -4.295 10.494 1.00 91.94 89 LEU A N 1
ATOM 690 C CA . LEU A 1 89 ? -15.021 -4.337 11.956 1.00 91.94 89 LEU A CA 1
ATOM 691 C C . LEU A 1 89 ? -16.037 -3.424 12.661 1.00 91.94 89 LEU A C 1
ATOM 693 O O . LEU A 1 89 ? -16.589 -3.793 13.697 1.00 91.94 89 LEU A O 1
ATOM 697 N N . LYS A 1 90 ? -16.323 -2.241 12.100 1.00 91.19 90 LYS A N 1
ATOM 698 C CA . LYS A 1 90 ? -17.359 -1.338 12.632 1.00 91.19 90 LYS A CA 1
ATOM 699 C C . LYS A 1 90 ? -18.762 -1.930 12.511 1.00 91.19 90 LYS A C 1
ATOM 701 O O . LYS A 1 90 ? -19.547 -1.784 13.445 1.00 91.19 90 LYS A O 1
ATOM 706 N N . LEU A 1 91 ? -19.072 -2.577 11.386 1.00 93.00 91 LEU A N 1
ATOM 707 C CA . LEU A 1 91 ? -20.361 -3.237 11.172 1.00 93.00 91 LEU A CA 1
ATOM 708 C C . LEU A 1 91 ? -20.548 -4.406 12.142 1.00 93.00 91 LEU A C 1
ATOM 710 O O . LEU A 1 91 ? -21.555 -4.441 12.839 1.00 93.00 91 LEU A O 1
ATOM 714 N N . LEU A 1 92 ? -19.545 -5.278 12.273 1.00 92.00 92 LEU A N 1
ATOM 715 C CA . LEU A 1 92 ? -19.574 -6.401 13.215 1.00 92.00 92 LEU A CA 1
ATOM 716 C C . LEU A 1 92 ? -19.781 -5.928 14.658 1.00 92.00 92 LEU A C 1
ATOM 718 O O . LEU A 1 92 ? -20.643 -6.442 15.362 1.00 92.00 92 LEU A O 1
ATOM 722 N N . ARG A 1 93 ? -19.057 -4.884 15.084 1.00 90.69 93 ARG A N 1
ATOM 723 C CA . ARG A 1 93 ? -19.221 -4.307 16.426 1.00 90.69 93 ARG A CA 1
ATOM 724 C C . ARG A 1 93 ? -20.620 -3.727 16.656 1.00 90.69 93 ARG A C 1
ATOM 726 O O . ARG A 1 93 ? -21.099 -3.744 17.787 1.00 90.69 93 ARG A O 1
ATOM 733 N N . LYS A 1 94 ? -21.260 -3.188 15.612 1.00 90.94 94 LYS A N 1
ATOM 734 C CA . LYS A 1 94 ? -22.637 -2.684 15.687 1.00 90.94 94 LYS A CA 1
ATOM 735 C C . LYS A 1 94 ? -23.636 -3.834 15.814 1.00 90.94 94 LYS A C 1
ATOM 737 O O . LYS A 1 94 ? -24.522 -3.734 16.650 1.00 90.94 94 LYS A O 1
ATOM 742 N N . SER A 1 95 ? -23.479 -4.899 15.028 1.00 89.44 95 SER A N 1
ATOM 743 C CA . SER A 1 95 ? -24.354 -6.077 15.080 1.00 89.44 95 SER A CA 1
ATOM 744 C C . SER A 1 95 ? -24.338 -6.745 16.452 1.00 89.44 95 SER A C 1
ATOM 746 O O . SER A 1 95 ? -25.402 -6.980 17.002 1.00 89.44 95 SER A O 1
ATOM 748 N N . VAL A 1 96 ? -23.152 -6.940 17.040 1.00 91.62 96 VAL A N 1
ATOM 749 C CA . VAL A 1 96 ? -23.014 -7.547 18.377 1.00 91.62 96 VAL A CA 1
ATOM 750 C C . VAL A 1 96 ? -23.696 -6.710 19.465 1.00 91.62 96 VAL A C 1
ATOM 752 O O . VAL A 1 96 ? -24.290 -7.265 20.376 1.00 91.62 96 VAL A O 1
ATOM 755 N N . ARG A 1 97 ? -23.660 -5.372 19.370 1.00 88.31 97 ARG A N 1
ATOM 756 C CA . ARG A 1 97 ? -24.297 -4.497 20.369 1.00 88.31 97 ARG A CA 1
ATOM 757 C C . ARG A 1 97 ? -25.829 -4.556 20.333 1.00 88.31 97 ARG A C 1
ATOM 759 O O . ARG A 1 97 ? -26.441 -4.452 21.379 1.00 88.31 97 ARG A O 1
ATOM 766 N N . LEU A 1 98 ? -26.432 -4.710 19.152 1.00 86.62 98 LEU A N 1
ATOM 767 C CA . LEU A 1 98 ? -27.895 -4.772 18.999 1.00 86.62 98 LEU A CA 1
ATOM 768 C C . LEU A 1 98 ? -28.509 -6.064 19.553 1.00 86.62 98 LEU A C 1
ATOM 770 O O . LEU A 1 98 ? -29.719 -6.138 19.699 1.00 86.62 98 LEU A O 1
ATOM 774 N N . GLU A 1 99 ? -27.689 -7.085 19.787 1.00 83.56 99 GLU A N 1
ATOM 775 C CA . GLU A 1 99 ? -28.112 -8.377 20.332 1.00 83.56 99 GLU A CA 1
ATOM 776 C C . GLU A 1 99 ? -28.095 -8.382 21.874 1.00 83.56 99 GLU A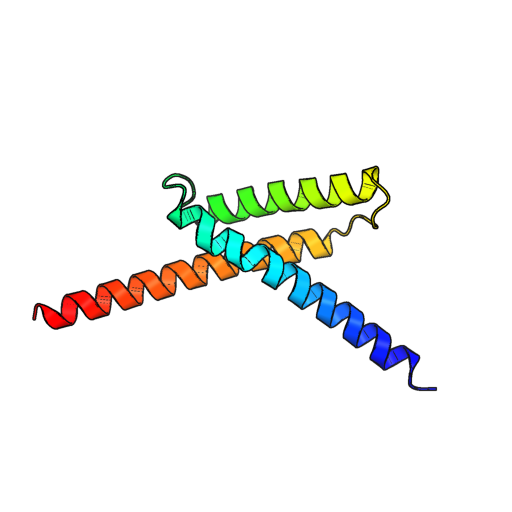 C 1
ATOM 778 O O . GLU A 1 99 ? -28.666 -9.278 22.489 1.00 83.56 99 GLU A O 1
ATOM 783 N N . GLU A 1 100 ? -27.457 -7.378 22.495 1.00 78.56 100 GLU A N 1
ATOM 784 C CA . GLU A 1 100 ? -27.415 -7.175 23.952 1.00 78.56 100 GLU A CA 1
ATOM 785 C C . GLU A 1 100 ? -28.488 -6.189 24.474 1.00 78.56 100 GLU A C 1
ATOM 787 O O . GLU A 1 100 ? -28.670 -6.112 25.691 1.00 78.56 100 GLU A O 1
ATOM 792 N N . ASP A 1 101 ? -29.181 -5.458 23.587 1.00 64.38 101 ASP A N 1
ATOM 793 C CA . ASP A 1 101 ? -30.268 -4.500 23.895 1.00 64.38 101 ASP A CA 1
ATOM 794 C C . ASP A 1 101 ? -31.663 -5.155 23.776 1.00 64.38 101 ASP A C 1
ATOM 796 O O . ASP A 1 101 ? -32.534 -4.860 24.631 1.00 64.38 101 ASP A O 1
#

InterPro domains:
  IPR006976 VanZ-LLP1 [PF04892] (14-86)
  IPR053150 Teicoplanin resistance-associated protein [PTHR36834] (13-97)

Organism: NCBI:txid1121420

Foldseek 3Di:
DCPVPVVVVVVVVCLLCVLLQVQLVVLQVCVVVDVVCLDLVSQLVVQLVVLVVVLVCCVVVVVDHRDPVSSVSNSNSSNNSNVVNVVVVVVVVVVVVVVVD

Mean predicted aligned error: 6.05 Å

Sequence (101 aa):
MSRVSDDNIDVWFFNLFGNVLAFMPMGFLLPLIFNKLNSAKAIVITTFITSFVLEGIQLISKLGTADIDDVILNILGGFLGYLLLMKNLKLLRKSVRLEED